Protein AF-A0A3D3JXK4-F1 (afdb_monomer_lite)

Foldseek 3Di:
DDDDDDDDQRVLVVLQVVLVVVQKWFKWFPCVDPPTPTDIFGWPGQDSRRDTDGDDDPPDPVVVRCVVPVDMDID

pLDDT: mean 95.19, std 4.92, range [56.97, 97.94]

Secondary structure (DSSP, 8-state):
-PPP---HHHHHHHHHHHHHHH-EEEEEE-TTSSSPEEEEEEEEEE-TT-PEEE---TT-HHHHHHHH----EE-

Structure (mmCIF, N/CA/C/O backbone):
data_AF-A0A3D3JXK4-F1
#
_entry.id   AF-A0A3D3JXK4-F1
#
loop_
_atom_site.group_PDB
_atom_site.id
_atom_site.type_symbol
_atom_site.label_atom_id
_atom_site.label_alt_id
_atom_site.label_comp_id
_atom_site.label_asym_id
_atom_site.label_entity_id
_atom_site.label_seq_id
_atom_site.pdbx_PDB_ins_code
_atom_site.Cartn_x
_atom_site.Cartn_y
_atom_site.Cartn_z
_atom_site.occupancy
_atom_site.B_iso_or_equiv
_atom_site.auth_seq_id
_atom_site.auth_comp_id
_atom_site.auth_asym_id
_atom_site.auth_atom_id
_atom_site.pdbx_PDB_model_num
ATOM 1 N N . MET A 1 1 ? -25.699 -12.334 9.519 1.00 56.97 1 MET A N 1
ATOM 2 C CA . MET A 1 1 ? -24.891 -11.119 9.744 1.00 56.97 1 MET A CA 1
ATOM 3 C C . MET A 1 1 ? -25.535 -10.012 8.936 1.00 56.97 1 MET A C 1
ATOM 5 O O . MET A 1 1 ? -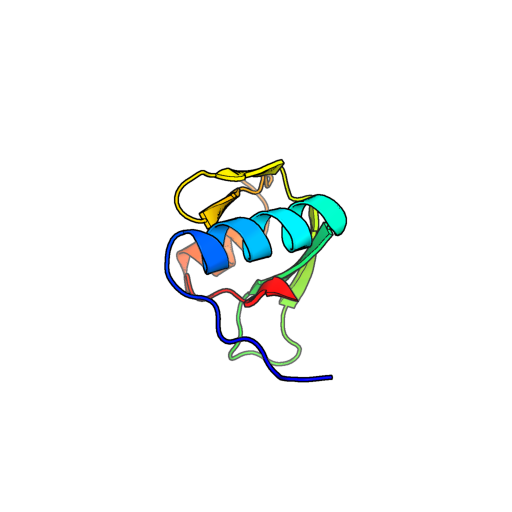25.791 -10.237 7.761 1.00 56.97 1 MET A O 1
ATOM 9 N N . SER A 1 2 ? -25.895 -8.893 9.557 1.00 82.31 2 SER A N 1
ATOM 10 C CA . SER A 1 2 ? -26.315 -7.698 8.821 1.00 82.31 2 SER A CA 1
ATOM 11 C C . SER A 1 2 ? -25.083 -7.048 8.198 1.00 82.31 2 SER A C 1
ATOM 13 O O . SER A 1 2 ? -24.058 -6.934 8.866 1.00 82.31 2 SER A O 1
ATOM 15 N N . THR A 1 3 ? -25.168 -6.645 6.934 1.00 90.19 3 THR A N 1
ATOM 16 C CA . THR A 1 3 ? -24.117 -5.850 6.291 1.00 90.19 3 THR A CA 1
ATOM 17 C C . THR A 1 3 ? -24.160 -4.433 6.844 1.00 90.19 3 THR A C 1
ATOM 19 O O . THR A 1 3 ? -25.201 -3.779 6.786 1.00 90.19 3 THR A O 1
ATOM 22 N N . GLU A 1 4 ? -23.035 -3.970 7.373 1.00 92.69 4 GLU A N 1
ATOM 23 C CA . GLU A 1 4 ? -22.847 -2.594 7.820 1.00 92.69 4 GLU A CA 1
ATOM 24 C C . GLU A 1 4 ? -22.058 -1.827 6.755 1.00 92.69 4 GLU A C 1
ATOM 26 O O . GLU A 1 4 ? -21.003 -2.280 6.310 1.00 92.69 4 GLU A O 1
ATOM 31 N N . ASN A 1 5 ? -22.587 -0.684 6.315 1.00 94.31 5 ASN A N 1
ATOM 32 C CA . ASN A 1 5 ? -21.926 0.179 5.340 1.00 94.31 5 ASN A CA 1
ATOM 33 C C . ASN A 1 5 ? -21.282 1.349 6.085 1.00 94.31 5 ASN A C 1
ATOM 35 O O . ASN A 1 5 ? -21.988 2.240 6.552 1.00 94.31 5 ASN A O 1
ATOM 39 N N . LEU A 1 6 ? -19.954 1.334 6.192 1.00 95.69 6 LEU A N 1
ATOM 40 C CA . LEU A 1 6 ? -19.185 2.390 6.850 1.00 95.69 6 LEU A CA 1
ATOM 41 C C . LEU A 1 6 ? -18.840 3.505 5.861 1.00 95.69 6 LEU A C 1
ATOM 43 O O . LEU A 1 6 ? -18.673 3.264 4.665 1.00 95.69 6 LEU A O 1
ATOM 47 N N . SER A 1 7 ? -18.683 4.730 6.363 1.00 94.69 7 SER A N 1
ATOM 48 C CA . SER A 1 7 ? -18.257 5.868 5.544 1.00 94.69 7 SER A CA 1
ATOM 49 C C . SER A 1 7 ? -17.279 6.775 6.292 1.00 94.69 7 SER A C 1
ATOM 51 O O . SER A 1 7 ? -17.232 6.779 7.522 1.00 94.69 7 SER A O 1
ATOM 53 N N . GLN A 1 8 ? -16.486 7.552 5.546 1.00 94.00 8 GLN A N 1
ATOM 54 C CA . GLN A 1 8 ? -15.570 8.564 6.091 1.00 94.00 8 GLN A CA 1
ATOM 55 C C . GLN A 1 8 ? -14.689 8.006 7.230 1.00 94.00 8 GLN A C 1
ATOM 57 O O . GLN A 1 8 ? -13.966 7.032 7.029 1.00 94.00 8 GLN A O 1
ATOM 62 N N . LYS A 1 9 ? -14.760 8.596 8.431 1.00 96.19 9 LYS A N 1
ATOM 63 C CA . LYS A 1 9 ? -13.926 8.239 9.589 1.00 96.19 9 LYS A CA 1
ATOM 64 C C . LYS A 1 9 ? -14.082 6.784 10.018 1.00 96.19 9 LYS A C 1
ATOM 66 O O . LYS A 1 9 ? -13.103 6.163 10.410 1.00 96.19 9 LYS A O 1
ATOM 71 N N . GLU A 1 10 ? -15.290 6.239 9.934 1.00 96.56 10 GLU A N 1
ATOM 72 C CA . GLU A 1 10 ? -15.561 4.856 10.333 1.00 96.56 10 GLU A CA 1
ATOM 73 C C . GLU A 1 10 ? -14.948 3.876 9.328 1.00 96.56 10 GLU A C 1
ATOM 75 O O . GLU A 1 10 ? -14.362 2.866 9.716 1.00 96.56 10 GLU A O 1
ATOM 80 N N . ALA A 1 11 ? -15.006 4.212 8.034 1.00 96.81 11 ALA A N 1
ATOM 81 C CA . ALA A 1 11 ? -14.362 3.426 6.987 1.00 96.81 11 ALA A CA 1
ATOM 82 C C . ALA A 1 11 ? -12.830 3.461 7.115 1.00 96.81 11 ALA A C 1
ATOM 84 O O . ALA A 1 11 ? -12.193 2.415 7.017 1.00 96.81 11 ALA A O 1
ATOM 85 N N . ILE A 1 12 ? -12.244 4.631 7.403 1.00 97.62 12 ILE A N 1
ATOM 86 C CA . ILE A 1 12 ? -10.798 4.777 7.645 1.00 97.62 12 ILE A CA 1
ATOM 87 C C . ILE A 1 12 ? -10.374 3.994 8.892 1.00 97.62 12 ILE A C 1
ATOM 89 O O . ILE A 1 12 ? -9.384 3.265 8.851 1.00 97.62 12 ILE A O 1
ATOM 93 N N . ALA A 1 13 ? -11.142 4.078 9.983 1.00 97.44 13 ALA A N 1
ATOM 94 C CA . ALA A 1 13 ? -10.867 3.315 11.197 1.00 97.44 13 ALA A CA 1
ATOM 95 C C . ALA A 1 13 ? -10.874 1.806 10.921 1.00 97.44 13 ALA A C 1
ATOM 97 O O . ALA A 1 13 ? -9.972 1.094 11.368 1.00 97.44 13 ALA A O 1
ATOM 98 N N . LYS A 1 14 ? -11.841 1.326 10.128 1.00 97.25 14 LYS A N 1
ATOM 99 C CA . LYS A 1 14 ? -11.895 -0.085 9.747 1.00 97.25 14 LYS A CA 1
ATOM 100 C C . LYS A 1 14 ? -10.749 -0.487 8.822 1.00 97.25 14 LYS A C 1
ATOM 102 O O . LYS A 1 14 ? -10.183 -1.563 8.998 1.00 97.25 14 LYS A O 1
ATOM 107 N N . LEU A 1 15 ? -10.386 0.366 7.864 1.00 96.62 15 LEU A N 1
ATOM 108 C CA . LEU A 1 15 ? -9.243 0.146 6.978 1.00 96.62 15 LEU A CA 1
ATOM 109 C C . LEU A 1 15 ? -7.949 -0.0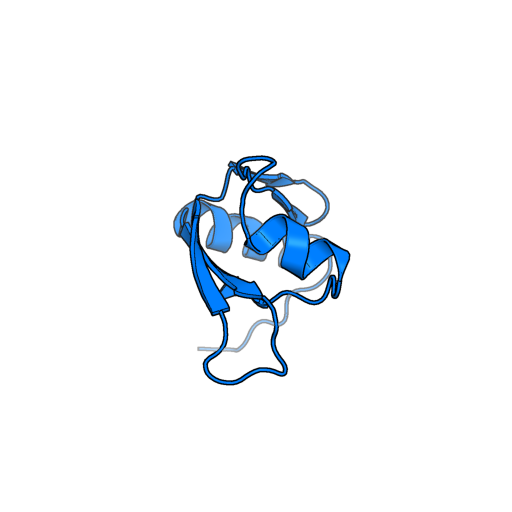03 7.783 1.00 96.62 15 LEU A C 1
ATOM 111 O O . LEU A 1 15 ? -7.235 -0.980 7.583 1.00 96.62 15 LEU A O 1
ATOM 115 N N . LYS A 1 16 ? -7.701 0.915 8.723 1.00 97.44 16 LYS A N 1
ATOM 116 C CA . LYS A 1 16 ? -6.540 0.894 9.619 1.00 97.44 16 LYS A CA 1
ATOM 117 C C . LYS A 1 16 ? -6.496 -0.364 10.485 1.00 97.44 16 LYS A C 1
ATOM 119 O O . LYS A 1 16 ? -5.453 -1.001 10.582 1.00 97.44 16 LYS A O 1
ATOM 124 N N . GLU A 1 17 ? -7.629 -0.758 11.069 1.00 97.19 17 GLU A N 1
ATOM 125 C CA . GLU A 1 17 ? -7.733 -2.005 11.840 1.00 97.19 17 GLU A CA 1
ATOM 126 C C . GLU A 1 17 ? -7.314 -3.220 10.995 1.00 97.19 17 GLU A C 1
ATOM 128 O O . GLU A 1 17 ? -6.510 -4.042 11.436 1.00 97.19 17 GLU A O 1
ATOM 133 N N . LEU A 1 18 ? -7.836 -3.326 9.770 1.00 96.12 18 LEU A N 1
ATOM 134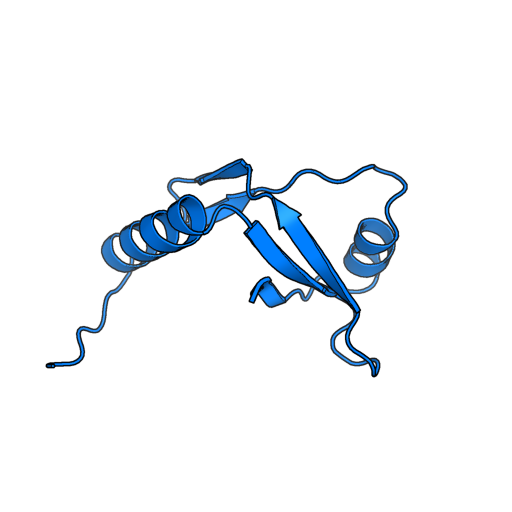 C CA . LEU A 1 18 ? -7.569 -4.457 8.881 1.00 96.12 18 LEU A CA 1
ATOM 135 C C . LEU A 1 18 ? -6.119 -4.473 8.384 1.00 96.12 18 LEU A C 1
ATOM 137 O O . LEU A 1 18 ? -5.459 -5.513 8.439 1.00 96.12 18 LEU A O 1
ATOM 141 N N . SER A 1 19 ? -5.614 -3.334 7.912 1.00 96.19 19 SER A N 1
ATOM 142 C CA . SER A 1 19 ? -4.281 -3.218 7.319 1.00 96.19 19 SER A CA 1
ATOM 143 C C . SER A 1 19 ? -3.173 -3.445 8.356 1.00 96.19 19 SER A C 1
ATOM 145 O O . SER A 1 19 ? -2.232 -4.206 8.106 1.00 96.19 19 SER A O 1
ATOM 147 N N . GLU A 1 20 ? -3.297 -2.862 9.552 1.00 95.44 20 GLU A N 1
ATOM 148 C CA . GLU A 1 20 ? -2.313 -3.012 10.630 1.00 95.44 20 GLU A CA 1
ATOM 149 C C . GLU A 1 20 ? -2.382 -4.392 11.297 1.00 95.44 20 GLU A C 1
ATOM 151 O O . GLU A 1 20 ? -1.357 -4.906 11.758 1.00 95.44 20 GLU A O 1
ATOM 156 N N . SER A 1 21 ? -3.556 -5.036 11.297 1.00 96.19 21 SER A N 1
ATOM 157 C CA . SER A 1 21 ? -3.695 -6.434 11.720 1.00 96.19 21 SER A CA 1
ATOM 158 C C . SER A 1 21 ? -2.996 -7.388 10.747 1.00 96.19 21 SER A C 1
ATOM 160 O O . SER A 1 21 ? -2.238 -8.259 11.181 1.00 96.19 21 SER A O 1
ATOM 162 N N . ALA A 1 22 ? -3.184 -7.190 9.437 1.00 94.50 22 ALA A N 1
ATOM 163 C CA . ALA A 1 22 ? -2.558 -8.014 8.407 1.00 94.50 22 ALA A CA 1
ATOM 164 C C . ALA A 1 22 ? -1.028 -7.851 8.366 1.00 94.50 22 ALA A C 1
ATOM 166 O O . ALA A 1 22 ? -0.313 -8.831 8.153 1.00 94.50 22 ALA A O 1
ATOM 167 N N . ARG A 1 23 ? -0.513 -6.626 8.579 1.00 94.00 23 ARG A N 1
ATOM 168 C CA . ARG A 1 23 ? 0.914 -6.213 8.519 1.00 94.00 23 ARG A CA 1
ATOM 169 C C . ARG A 1 23 ? 1.614 -6.402 7.173 1.00 94.00 23 ARG A C 1
ATOM 171 O O . ARG A 1 23 ? 2.632 -5.757 6.917 1.00 94.00 23 ARG A O 1
ATOM 178 N N . MET A 1 24 ? 1.115 -7.291 6.328 1.00 95.81 24 MET A N 1
ATOM 179 C CA . MET A 1 24 ? 1.635 -7.614 5.013 1.00 95.81 24 MET A CA 1
ATOM 180 C C . MET A 1 24 ? 0.476 -7.721 4.030 1.00 95.81 24 MET A C 1
ATOM 182 O O . MET A 1 24 ? -0.554 -8.304 4.350 1.00 95.81 24 MET A O 1
ATOM 186 N N . CYS A 1 25 ? 0.676 -7.191 2.831 1.00 95.88 25 CYS A N 1
ATOM 187 C CA . CYS A 1 25 ? -0.253 -7.318 1.714 1.00 95.88 25 CYS A CA 1
ATOM 188 C C . CYS A 1 25 ? 0.508 -7.700 0.445 1.00 95.88 25 CYS A C 1
ATOM 190 O O . CYS A 1 25 ? 1.727 -7.492 0.345 1.00 95.88 25 CYS A O 1
ATOM 192 N N . MET A 1 26 ? -0.206 -8.224 -0.548 1.00 96.94 26 MET A N 1
ATOM 193 C CA . MET A 1 26 ? 0.364 -8.397 -1.881 1.00 96.94 26 MET A CA 1
ATOM 194 C C . MET A 1 26 ? 0.232 -7.087 -2.646 1.00 96.94 26 MET A C 1
ATOM 196 O O . MET A 1 26 ? -0.865 -6.655 -2.986 1.00 96.94 26 MET A O 1
ATOM 200 N N . PHE A 1 27 ? 1.366 -6.454 -2.917 1.00 97.56 27 PHE A N 1
ATOM 201 C CA . PHE A 1 27 ? 1.440 -5.216 -3.672 1.00 97.56 27 PHE A CA 1
ATOM 202 C C . PHE A 1 27 ? 1.555 -5.542 -5.159 1.00 97.56 27 PHE A C 1
ATOM 204 O O . PHE A 1 27 ? 2.558 -6.114 -5.600 1.00 97.56 27 PHE A O 1
ATOM 211 N N . CYS A 1 28 ? 0.515 -5.200 -5.909 1.00 97.94 28 CYS A N 1
ATOM 212 C CA . CYS A 1 28 ? 0.383 -5.485 -7.328 1.00 97.94 28 CYS A CA 1
ATOM 213 C C . CYS A 1 28 ? 0.615 -4.216 -8.150 1.00 97.94 28 CYS A C 1
ATOM 215 O O . CYS A 1 28 ? -0.014 -3.185 -7.909 1.00 97.94 28 CYS A O 1
ATOM 217 N N . THR A 1 29 ? 1.500 -4.323 -9.131 1.00 97.19 29 THR A N 1
ATOM 218 C CA . THR A 1 29 ? 1.838 -3.291 -10.121 1.00 97.19 29 THR A CA 1
ATOM 219 C C . THR A 1 29 ? 1.667 -3.858 -11.530 1.00 97.19 29 THR A C 1
ATOM 221 O O . THR A 1 29 ? 1.492 -5.070 -11.693 1.00 97.19 29 THR A O 1
ATOM 224 N N . ASN A 1 30 ? 1.722 -2.992 -12.550 1.00 95.50 30 ASN A N 1
ATOM 225 C CA . ASN A 1 30 ? 1.608 -3.381 -13.961 1.00 95.50 30 ASN A CA 1
ATOM 226 C C . ASN A 1 30 ? 0.353 -4.240 -14.229 1.00 95.50 30 ASN A C 1
ATOM 228 O O . ASN A 1 30 ? 0.423 -5.368 -14.718 1.00 95.50 30 ASN A O 1
ATOM 232 N N . LEU A 1 31 ? -0.806 -3.706 -13.834 1.00 96.44 31 LEU A N 1
ATOM 233 C CA . LEU A 1 31 ? -2.071 -4.445 -13.747 1.00 96.44 31 LEU A CA 1
ATOM 234 C C . LEU A 1 31 ? -2.621 -4.909 -15.108 1.00 96.44 31 LEU A C 1
ATOM 236 O O . LEU A 1 31 ? -3.502 -5.763 -15.153 1.00 96.44 31 LEU A O 1
ATOM 240 N N . GLU A 1 32 ? -2.109 -4.361 -16.210 1.00 95.62 32 GLU A N 1
ATOM 241 C CA . GLU A 1 32 ? -2.518 -4.711 -17.575 1.00 95.62 32 GLU A CA 1
ATOM 242 C C . GLU A 1 32 ? -1.659 -5.831 -18.191 1.00 95.62 32 GLU A C 1
ATOM 244 O O . GLU A 1 32 ? -2.041 -6.415 -19.207 1.00 95.62 32 GLU A O 1
ATOM 249 N N . THR A 1 33 ? -0.527 -6.180 -17.569 1.00 92.88 33 THR A N 1
ATOM 250 C CA . THR A 1 33 ? 0.365 -7.245 -18.044 1.00 92.88 33 THR A CA 1
ATOM 251 C C . THR A 1 33 ? 0.125 -8.534 -17.269 1.00 92.88 33 THR A C 1
ATOM 253 O O . THR A 1 33 ? 0.120 -8.551 -16.039 1.00 92.88 33 THR A O 1
ATOM 256 N N . LEU A 1 34 ? -0.033 -9.647 -17.990 1.00 94.25 34 LEU A N 1
ATOM 257 C CA . LEU A 1 34 ? -0.159 -10.973 -17.392 1.00 94.25 34 LEU A CA 1
ATOM 258 C C . LEU A 1 34 ? 1.173 -11.743 -17.468 1.00 94.25 34 LEU A C 1
ATOM 260 O O . LEU A 1 34 ? 1.773 -11.800 -18.543 1.00 94.25 34 LEU A O 1
ATOM 264 N N . PRO A 1 35 ? 1.614 -12.390 -16.372 1.00 93.12 35 PRO A N 1
ATOM 265 C CA . PRO A 1 35 ? 0.985 -12.396 -15.048 1.00 93.12 35 PRO A CA 1
ATOM 266 C C . PRO A 1 35 ? 1.162 -11.059 -14.304 1.00 93.12 35 PRO A C 1
ATOM 268 O O . PRO A 1 35 ? 2.194 -10.406 -14.450 1.00 93.12 35 PRO A O 1
ATOM 271 N N . ILE A 1 36 ? 0.180 -10.696 -13.466 1.00 95.25 36 ILE A N 1
ATOM 272 C CA . ILE A 1 36 ? 0.244 -9.477 -12.643 1.00 95.25 36 ILE A CA 1
ATOM 273 C C . ILE A 1 36 ? 1.459 -9.554 -11.717 1.00 95.25 36 ILE A C 1
ATOM 275 O O . ILE A 1 36 ? 1.685 -10.563 -11.038 1.00 95.25 36 ILE A O 1
ATOM 279 N N . ALA A 1 37 ? 2.222 -8.465 -11.651 1.00 95.75 37 ALA A N 1
ATOM 280 C CA . ALA A 1 37 ? 3.400 -8.368 -10.807 1.00 95.75 37 ALA A CA 1
ATOM 281 C C . ALA A 1 37 ? 3.008 -8.164 -9.331 1.00 95.75 37 ALA A C 1
ATOM 283 O O . ALA A 1 37 ? 3.006 -7.046 -8.821 1.00 95.75 37 ALA A O 1
ATOM 284 N N . ALA A 1 38 ? 2.692 -9.256 -8.632 1.00 96.75 38 ALA A N 1
ATOM 285 C CA . ALA A 1 38 ? 2.323 -9.258 -7.216 1.00 96.75 38 ALA A CA 1
ATOM 286 C C . ALA A 1 38 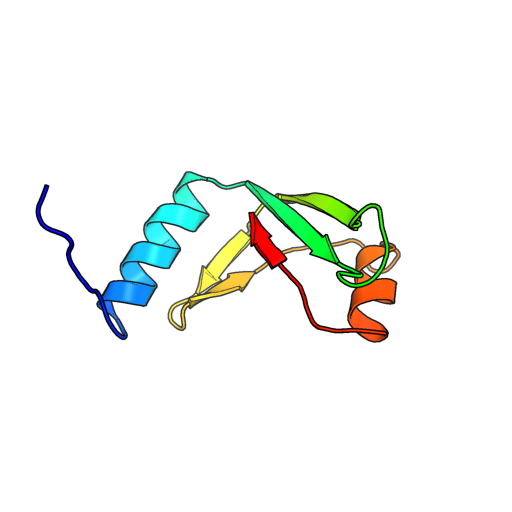? 3.519 -9.604 -6.315 1.00 96.75 38 ALA A C 1
ATOM 288 O O . ALA A 1 38 ? 4.185 -10.623 -6.511 1.00 96.75 38 ALA A O 1
ATOM 289 N N . ARG A 1 39 ? 3.807 -8.765 -5.311 1.00 95.44 39 ARG A N 1
ATOM 290 C CA . ARG A 1 39 ? 4.953 -8.951 -4.401 1.00 95.44 39 ARG A CA 1
ATOM 291 C C . ARG A 1 39 ? 4.554 -8.667 -2.949 1.00 95.44 39 ARG A C 1
ATOM 293 O O . ARG A 1 39 ? 3.906 -7.650 -2.715 1.00 95.44 39 ARG A O 1
ATOM 300 N N . PRO A 1 40 ? 4.951 -9.500 -1.969 1.00 96.69 40 PRO A N 1
ATOM 301 C CA . PRO A 1 40 ? 4.638 -9.237 -0.569 1.00 96.69 40 PRO A CA 1
ATOM 302 C C . PRO A 1 40 ? 5.357 -7.972 -0.088 1.00 96.69 40 PRO A C 1
ATOM 304 O O . PRO A 1 40 ? 6.554 -7.794 -0.328 1.00 96.69 40 PRO A O 1
ATOM 307 N N . MET A 1 41 ? 4.625 -7.099 0.597 1.00 96.94 41 MET A N 1
ATOM 308 C CA . MET A 1 41 ? 5.130 -5.844 1.151 1.00 96.94 41 MET A CA 1
ATOM 309 C C . MET A 1 41 ? 4.651 -5.686 2.590 1.00 96.94 41 MET A C 1
ATOM 311 O O . MET A 1 41 ? 3.473 -5.881 2.880 1.00 96.94 41 MET A O 1
ATOM 315 N N . SER A 1 42 ? 5.558 -5.319 3.496 1.00 97.44 42 SER A N 1
ATOM 316 C CA . SER A 1 42 ? 5.198 -4.995 4.879 1.00 97.44 42 SER A CA 1
ATOM 317 C C . SER A 1 42 ? 4.698 -3.558 4.984 1.00 97.44 42 SER A C 1
ATOM 319 O O . SER A 1 42 ? 5.452 -2.625 4.689 1.00 97.44 42 SER A O 1
ATOM 321 N N . LEU A 1 43 ? 3.477 -3.391 5.482 1.00 97.62 43 LEU A N 1
ATOM 322 C CA . LEU A 1 43 ? 2.921 -2.093 5.845 1.00 97.62 43 LEU A CA 1
ATOM 323 C C . LEU A 1 43 ? 3.784 -1.444 6.937 1.00 97.62 43 LEU A C 1
ATOM 325 O O . LEU A 1 43 ? 4.256 -2.126 7.852 1.00 97.62 43 LEU A O 1
ATOM 329 N N . ARG A 1 44 ? 4.021 -0.135 6.834 1.00 97.31 44 ARG A N 1
ATOM 330 C CA . ARG A 1 44 ? 4.616 0.656 7.920 1.00 97.31 44 ARG A CA 1
ATOM 331 C C . ARG A 1 44 ? 3.549 1.226 8.834 1.00 97.31 44 ARG A C 1
ATOM 333 O O . ARG A 1 44 ? 3.621 1.014 10.037 1.00 97.31 44 ARG A O 1
ATOM 340 N N . GLU A 1 45 ? 2.583 1.915 8.246 1.00 96.50 45 GLU A N 1
ATOM 341 C CA . GLU A 1 45 ? 1.488 2.559 8.961 1.00 96.50 45 GLU A CA 1
ATOM 342 C C . GLU A 1 45 ? 0.299 2.789 8.029 1.00 96.50 45 GLU A C 1
ATOM 344 O O . GLU A 1 45 ? 0.456 2.864 6.807 1.00 96.50 45 GLU A O 1
ATOM 349 N N . THR A 1 46 ? -0.892 2.896 8.616 1.00 97.50 46 THR A N 1
ATOM 350 C CA . THR A 1 46 ? -2.029 3.570 7.981 1.00 97.50 46 THR A CA 1
ATOM 351 C C . THR A 1 46 ? -2.265 4.883 8.713 1.00 97.50 46 THR A C 1
ATOM 353 O O . THR A 1 46 ? -2.482 4.880 9.929 1.00 97.50 46 THR A O 1
ATOM 356 N N . ASP A 1 47 ? -2.172 6.003 8.004 1.00 96.62 47 ASP A N 1
ATOM 357 C CA . ASP A 1 47 ? -2.297 7.325 8.621 1.00 96.62 47 ASP A CA 1
ATOM 358 C C . ASP A 1 47 ? -3.760 7.710 8.911 1.00 96.62 47 ASP A C 1
ATOM 360 O O . ASP A 1 47 ? -4.693 6.924 8.720 1.00 96.62 47 ASP A O 1
ATOM 364 N N . GLU A 1 48 ? -3.964 8.912 9.450 1.00 95.94 48 GLU A N 1
ATOM 365 C CA . GLU A 1 48 ? -5.286 9.407 9.856 1.00 95.94 48 GLU A CA 1
ATOM 366 C C . GLU A 1 48 ? -6.230 9.683 8.675 1.00 95.94 48 GLU A C 1
ATOM 368 O O . GLU A 1 48 ? -7.447 9.722 8.864 1.00 95.94 48 GLU A O 1
ATOM 373 N N . GLU A 1 49 ? -5.690 9.845 7.466 1.00 96.88 49 GLU A N 1
ATOM 374 C CA . GLU A 1 49 ? -6.463 10.037 6.237 1.00 96.88 49 GLU A CA 1
ATOM 375 C C . GLU A 1 49 ? -6.784 8.703 5.546 1.00 96.88 49 GLU A C 1
ATOM 377 O O . GLU A 1 49 ? -7.602 8.654 4.627 1.00 96.88 49 GLU A O 1
ATOM 382 N N . GLY A 1 50 ? -6.190 7.604 6.022 1.00 95.69 50 GLY A N 1
ATOM 383 C CA . GLY A 1 50 ? -6.347 6.274 5.451 1.00 95.69 50 GLY A CA 1
ATOM 384 C C . GLY A 1 50 ? -5.335 5.954 4.354 1.00 95.69 50 GLY A C 1
ATOM 385 O O . GLY A 1 50 ? -5.566 5.010 3.599 1.00 95.69 50 GLY A O 1
ATOM 386 N N . ASN A 1 51 ? -4.221 6.689 4.255 1.00 97.25 51 ASN A N 1
ATOM 387 C CA . ASN A 1 51 ? -3.135 6.328 3.346 1.00 97.25 51 ASN A CA 1
ATOM 388 C C . ASN A 1 51 ? -2.295 5.196 3.948 1.00 97.25 51 ASN A C 1
ATOM 390 O O . ASN A 1 51 ? -1.969 5.207 5.137 1.00 97.25 51 ASN A O 1
ATOM 394 N N . LEU A 1 52 ? -1.913 4.226 3.114 1.00 97.56 52 LEU A N 1
ATOM 395 C CA . LEU A 1 52 ? -1.089 3.086 3.509 1.00 97.56 52 LEU A CA 1
ATOM 396 C C . LEU A 1 52 ? 0.362 3.328 3.096 1.00 97.56 52 LEU A C 1
ATOM 398 O O . LEU A 1 52 ? 0.677 3.414 1.908 1.00 97.56 52 LEU A O 1
ATOM 402 N N . TRP A 1 53 ? 1.252 3.391 4.080 1.00 97.31 53 TRP A N 1
ATOM 403 C CA . TRP A 1 53 ? 2.658 3.702 3.864 1.00 97.31 53 TRP A CA 1
ATOM 404 C C . TRP A 1 53 ? 3.516 2.444 3.781 1.00 97.31 53 TRP A C 1
ATOM 406 O O . TRP A 1 53 ? 3.446 1.540 4.619 1.00 97.31 53 TRP A O 1
ATOM 416 N N . PHE A 1 54 ? 4.392 2.419 2.781 1.00 96.94 54 PHE A N 1
ATOM 417 C CA . PHE A 1 54 ? 5.319 1.326 2.523 1.00 96.94 54 PHE A CA 1
ATOM 418 C C . PHE A 1 54 ? 6.733 1.857 2.306 1.00 96.94 54 PHE A C 1
ATOM 420 O O . PHE A 1 54 ? 6.925 2.982 1.854 1.00 96.94 54 PHE A O 1
ATOM 427 N N . LEU A 1 55 ? 7.730 1.016 2.583 1.00 95.75 55 LEU A N 1
ATOM 428 C CA . LEU A 1 55 ? 9.125 1.302 2.259 1.00 95.75 55 LEU A CA 1
ATOM 429 C C . LEU A 1 55 ? 9.623 0.318 1.210 1.00 95.75 55 LEU A C 1
ATOM 431 O O . LEU A 1 55 ? 9.429 -0.893 1.333 1.00 95.75 55 LEU A O 1
ATOM 435 N N . SER A 1 56 ? 10.303 0.844 0.200 1.00 95.19 56 SER A N 1
ATOM 436 C CA . SER A 1 56 ? 10.968 0.074 -0.842 1.00 95.19 56 SER A CA 1
ATOM 437 C C . SER A 1 56 ? 12.378 0.615 -1.068 1.00 95.19 56 SER A C 1
ATOM 439 O O . SER A 1 56 ? 12.658 1.790 -0.833 1.00 95.19 56 SER A O 1
ATOM 441 N N . SER A 1 57 ? 13.284 -0.250 -1.529 1.00 95.62 57 SER A N 1
ATOM 442 C CA . SER A 1 57 ? 14.572 0.214 -2.054 1.00 95.62 57 SER A CA 1
ATOM 4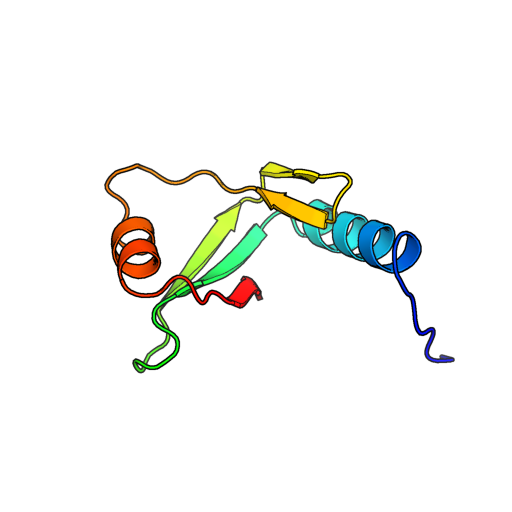43 C C . SER A 1 57 ? 14.330 1.135 -3.248 1.00 95.62 57 SER A C 1
ATOM 445 O O . SER A 1 57 ? 13.489 0.814 -4.090 1.00 95.62 57 SER A O 1
ATOM 447 N N . ALA A 1 58 ? 15.100 2.220 -3.356 1.00 94.12 58 ALA A N 1
ATOM 448 C CA . ALA A 1 58 ? 15.065 3.127 -4.504 1.00 94.12 58 ALA A CA 1
ATOM 449 C C . ALA A 1 58 ? 15.299 2.396 -5.841 1.00 94.12 58 ALA A C 1
ATOM 451 O O . ALA A 1 58 ? 14.755 2.800 -6.861 1.00 94.12 58 ALA A O 1
ATOM 452 N N . GLU A 1 59 ? 16.035 1.283 -5.815 1.00 94.38 59 GLU A N 1
ATOM 453 C CA . GLU A 1 59 ? 16.363 0.452 -6.980 1.00 94.38 59 GLU A CA 1
ATOM 454 C C . GLU A 1 59 ? 15.328 -0.658 -7.248 1.00 94.38 59 GLU A C 1
ATOM 456 O O . GLU A 1 59 ? 15.542 -1.537 -8.080 1.00 94.38 59 GLU A O 1
ATOM 461 N N . SER A 1 60 ? 14.209 -0.695 -6.516 1.00 94.38 60 SER A N 1
ATOM 462 C CA . SER A 1 60 ? 13.220 -1.760 -6.688 1.00 94.38 60 SER A CA 1
ATOM 463 C C . SER A 1 60 ? 12.457 -1.615 -8.005 1.00 94.38 60 SER A C 1
ATOM 465 O O . SER A 1 60 ? 11.894 -0.558 -8.271 1.00 94.38 60 SER A O 1
ATOM 467 N N . ASN A 1 61 ? 12.295 -2.718 -8.747 1.00 93.06 61 ASN A N 1
ATOM 468 C CA . ASN A 1 61 ? 11.474 -2.770 -9.969 1.00 93.06 61 ASN A CA 1
ATOM 469 C C . ASN A 1 61 ? 10.073 -2.169 -9.803 1.00 93.06 61 ASN A C 1
ATOM 471 O O . ASN A 1 61 ? 9.589 -1.508 -10.711 1.00 93.06 61 ASN A O 1
ATOM 475 N N . LYS A 1 62 ? 9.451 -2.316 -8.625 1.00 94.12 62 LYS A N 1
ATOM 476 C CA . LYS A 1 62 ? 8.133 -1.714 -8.364 1.00 94.12 62 LYS A CA 1
ATOM 477 C C . LYS A 1 62 ? 8.150 -0.190 -8.444 1.00 94.12 62 LYS A C 1
ATOM 479 O O . LYS A 1 62 ? 7.156 0.385 -8.842 1.00 94.12 62 LYS A O 1
ATOM 484 N N . ASN A 1 63 ? 9.247 0.462 -8.061 1.00 95.31 63 ASN A N 1
ATOM 485 C CA . ASN A 1 63 ? 9.324 1.917 -8.103 1.00 95.31 63 ASN A CA 1
ATOM 486 C C . ASN A 1 63 ? 9.397 2.389 -9.555 1.00 95.31 63 ASN A C 1
ATOM 488 O O . ASN A 1 63 ? 8.725 3.351 -9.899 1.00 95.31 63 ASN A O 1
ATOM 492 N N . PHE A 1 64 ? 10.141 1.681 -10.411 1.00 95.50 64 PHE A N 1
ATOM 493 C CA . PHE A 1 64 ? 10.141 1.941 -11.853 1.00 95.50 64 PHE A CA 1
ATOM 494 C C . PHE A 1 64 ? 8.756 1.697 -12.465 1.00 95.50 64 PHE A C 1
ATOM 496 O O . PHE A 1 64 ? 8.243 2.565 -13.158 1.00 95.50 64 PHE A O 1
ATOM 503 N N . GLU A 1 65 ? 8.110 0.577 -12.128 1.00 95.94 65 GLU A N 1
ATOM 504 C CA . GLU A 1 65 ? 6.751 0.257 -12.590 1.00 95.94 65 GLU A CA 1
ATOM 505 C C . GLU A 1 65 ? 5.724 1.319 -12.143 1.00 95.94 65 GLU A C 1
ATOM 507 O O . GLU A 1 65 ? 4.895 1.729 -12.944 1.00 95.94 65 GLU A O 1
ATOM 512 N N . ILE A 1 66 ? 5.802 1.810 -10.897 1.00 96.06 66 ILE A N 1
ATOM 513 C CA . ILE A 1 66 ? 4.918 2.865 -10.361 1.00 96.06 66 ILE A CA 1
ATOM 514 C C . ILE A 1 66 ? 5.175 4.224 -11.028 1.00 96.06 66 ILE A C 1
ATOM 516 O O . ILE A 1 66 ? 4.249 5.023 -11.168 1.00 96.06 66 ILE A O 1
ATOM 520 N N . LEU A 1 67 ? 6.422 4.510 -11.420 1.00 96.25 67 LEU A N 1
ATOM 521 C CA . LEU A 1 67 ? 6.762 5.728 -12.162 1.00 96.25 67 LEU A CA 1
ATOM 522 C C . LEU A 1 67 ? 6.178 5.714 -13.582 1.00 96.25 67 LEU A C 1
ATOM 524 O O . LEU A 1 67 ? 5.828 6.777 -14.090 1.00 96.25 67 LEU A O 1
ATOM 528 N N . GLU A 1 68 ? 6.078 4.541 -14.210 1.00 95.88 68 GLU A N 1
ATOM 529 C CA . GLU A 1 68 ? 5.444 4.376 -15.523 1.00 95.88 68 GLU A CA 1
ATOM 530 C C . GLU A 1 68 ? 3.908 4.363 -15.430 1.00 95.88 68 GLU A C 1
ATOM 532 O O . GLU A 1 68 ? 3.241 5.032 -16.220 1.00 95.88 68 GLU A O 1
ATOM 537 N N . ASP A 1 69 ? 3.345 3.645 -14.453 1.00 96.38 69 ASP A N 1
ATOM 538 C CA . ASP A 1 69 ? 1.909 3.575 -14.171 1.00 96.38 69 ASP A CA 1
ATOM 539 C C . ASP A 1 69 ? 1.659 3.496 -12.660 1.00 96.38 69 ASP A C 1
ATOM 541 O O . ASP A 1 69 ? 1.942 2.495 -11.998 1.00 96.38 69 ASP A O 1
ATOM 545 N N . ASN A 1 70 ? 1.080 4.559 -12.104 1.00 96.50 70 ASN A N 1
ATOM 546 C CA . ASN A 1 70 ? 0.869 4.693 -10.666 1.00 96.50 70 ASN A CA 1
ATOM 547 C C . ASN A 1 70 ? -0.367 3.944 -10.137 1.00 96.50 70 ASN A C 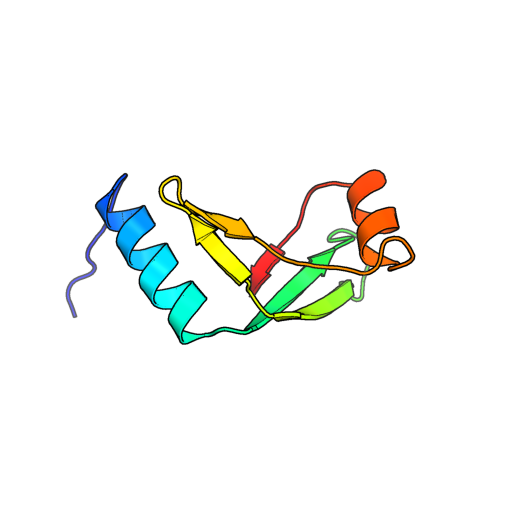1
ATOM 549 O O . ASN A 1 70 ? -0.655 4.014 -8.939 1.00 96.50 70 ASN A O 1
ATOM 553 N N . ARG A 1 71 ? -1.105 3.229 -10.994 1.00 97.44 71 ARG A N 1
ATOM 554 C CA . ARG A 1 71 ? -2.213 2.374 -10.562 1.00 97.44 71 ARG A CA 1
ATOM 555 C C . ARG A 1 71 ? -1.660 1.114 -9.905 1.00 97.44 71 ARG A C 1
ATOM 557 O O . ARG A 1 71 ? -0.954 0.317 -10.520 1.00 97.44 71 ARG A O 1
ATOM 564 N N . VAL A 1 72 ? -2.031 0.912 -8.647 1.00 97.19 72 VAL A N 1
ATOM 565 C CA . VAL A 1 72 ? -1.612 -0.237 -7.838 1.00 97.19 72 VAL A CA 1
ATOM 566 C C . VAL A 1 72 ? -2.822 -0.917 -7.217 1.00 97.19 72 VAL A C 1
ATOM 568 O O . VAL A 1 72 ? -3.875 -0.304 -7.045 1.00 97.19 72 VAL A O 1
ATOM 571 N N . GLN A 1 73 ? -2.665 -2.185 -6.855 1.00 97.38 73 GLN A N 1
ATOM 572 C CA . GLN A 1 73 ? -3.679 -2.940 -6.128 1.00 97.38 73 GLN A CA 1
ATOM 573 C C . GLN A 1 73 ? -3.048 -3.641 -4.927 1.00 97.38 73 GLN A C 1
ATOM 575 O O . GLN A 1 73 ? -1.964 -4.215 -5.031 1.00 97.38 73 GLN A O 1
ATOM 580 N N . LEU A 1 74 ? -3.741 -3.600 -3.792 1.00 96.62 74 LEU A N 1
ATOM 581 C CA . LEU A 1 74 ? -3.374 -4.333 -2.586 1.00 96.62 74 LEU A CA 1
ATOM 582 C C . LEU A 1 74 ? -4.365 -5.483 -2.394 1.00 96.62 74 LEU A C 1
ATOM 584 O O . LEU A 1 74 ? -5.574 -5.273 -2.515 1.00 96.62 74 LEU A O 1
ATOM 588 N N . LEU A 1 75 ? -3.844 -6.682 -2.130 1.00 93.50 75 LEU A N 1
ATOM 589 C CA . LEU A 1 75 ? -4.615 -7.869 -1.744 1.00 93.50 75 LEU A CA 1
ATOM 590 C C . LEU A 1 75 ? -4.256 -8.298 -0.323 1.00 93.50 75 LEU A C 1
ATOM 592 O O . LEU A 1 75 ? -3.046 -8.215 0.016 1.00 93.50 75 LEU A O 1
#

Sequence (75 aa):
MSTENLSQKEAIAKLKELSESARMCMFCTNLETLPIAARPMSLRETDEEGNLWFLSSAESNKNFEILEDNRVQLL

Radius of gyration: 14.24 Å; chains: 1; bounding box: 43×22×30 Å